Protein AF-A0A6I1JEE8-F1 (afdb_monomer_lite)

pLDDT: mean 91.89, std 8.83, range [59.94, 98.19]

Radius of gyration: 15.72 Å; chains: 1; bounding box: 28×18×43 Å

Sequence (49 aa):
MPARYWGDLKTTDFDRLDPATTVAVLPLAAIEQHGPHLPVSTDTSIDRT

Foldseek 3Di:
DPDDDPVVDDPVNCVVDDPVPDDDDDQDFFQDDPPPPDHSCVRVVVSVD

Secondary structure (DSSP, 8-state):
-----GGG--GGGGGGS-TTT--------------TTS-TTHHHHHHT-

Structure (mmCIF, N/CA/C/O backbone):
data_AF-A0A6I1JEE8-F1
#
_entry.id   AF-A0A6I1JEE8-F1
#
loop_
_atom_site.group_PDB
_atom_site.id
_atom_site.type_symbol
_atom_site.label_atom_id
_atom_site.label_alt_id
_atom_site.label_comp_id
_atom_site.label_asym_id
_atom_site.label_entity_id
_atom_site.label_seq_id
_atom_site.pdbx_PDB_ins_code
_atom_site.Cartn_x
_atom_site.Cartn_y
_atom_site.Cartn_z
_atom_site.occupancy
_atom_site.B_iso_or_equiv
_atom_site.auth_seq_id
_atom_site.auth_comp_id
_atom_site.auth_asym_id
_atom_site.auth_atom_id
_atom_site.pdbx_PDB_model_num
ATOM 1 N N . MET A 1 1 ? -16.368 2.041 7.506 1.00 59.94 1 MET A N 1
ATOM 2 C CA . MET A 1 1 ? -15.475 3.211 7.665 1.00 59.94 1 MET A CA 1
ATOM 3 C C . MET A 1 1 ? -14.642 3.334 6.401 1.00 59.94 1 MET A C 1
ATOM 5 O O . MET A 1 1 ? -14.314 2.286 5.856 1.00 59.94 1 MET A O 1
ATOM 9 N N . PRO A 1 2 ? -14.337 4.543 5.902 1.00 73.94 2 PRO A N 1
ATOM 10 C CA . PRO A 1 2 ? -13.376 4.681 4.810 1.00 73.94 2 PRO A CA 1
ATOM 11 C C . PRO A 1 2 ? -12.016 4.113 5.241 1.00 73.94 2 PRO A C 1
ATOM 13 O O . PRO A 1 2 ? -11.664 4.203 6.422 1.00 73.94 2 PRO A O 1
ATOM 16 N N . ALA A 1 3 ? -11.288 3.510 4.298 1.00 71.31 3 ALA A N 1
ATOM 17 C CA . ALA A 1 3 ? -9.914 3.075 4.523 1.00 71.31 3 ALA A CA 1
ATOM 18 C C . ALA A 1 3 ? -9.056 4.277 4.956 1.00 71.31 3 ALA A C 1
ATOM 20 O O . ALA A 1 3 ? -9.267 5.398 4.491 1.00 71.31 3 ALA A O 1
ATOM 21 N N . ARG A 1 4 ? -8.127 4.046 5.886 1.00 84.50 4 ARG A N 1
ATOM 22 C CA . ARG A 1 4 ? -7.203 5.058 6.413 1.00 84.50 4 ARG A CA 1
ATOM 23 C C . ARG A 1 4 ? -5.783 4.602 6.118 1.00 84.50 4 ARG A C 1
ATOM 25 O O . ARG A 1 4 ? -5.490 3.423 6.312 1.00 84.50 4 ARG A O 1
ATOM 32 N N . TYR A 1 5 ? -4.906 5.511 5.704 1.00 89.69 5 TYR A N 1
ATOM 33 C CA . TYR A 1 5 ? -3.490 5.1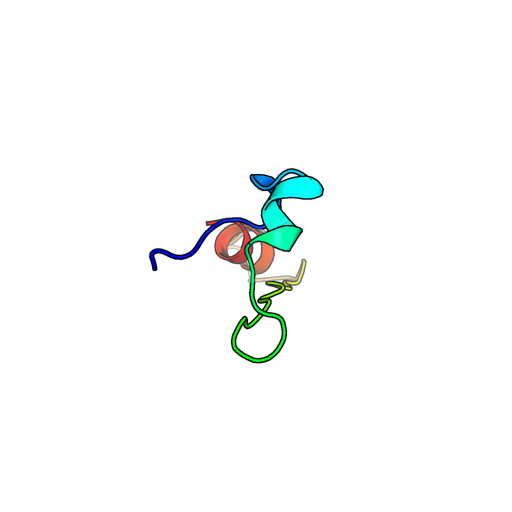83 5.602 1.00 89.69 5 TYR A CA 1
ATOM 34 C C . TYR A 1 5 ? -2.895 5.072 7.004 1.00 89.69 5 TYR A C 1
ATOM 36 O O . TYR A 1 5 ? -3.051 5.967 7.833 1.00 89.69 5 TYR A O 1
ATOM 44 N N . TRP A 1 6 ? -2.207 3.961 7.272 1.00 91.31 6 TRP A N 1
ATOM 45 C CA . TRP A 1 6 ? -1.591 3.688 8.574 1.00 91.31 6 TRP A CA 1
ATOM 46 C C . TRP A 1 6 ? -0.648 4.817 9.017 1.00 91.31 6 TRP A C 1
ATOM 48 O O . TRP A 1 6 ? -0.607 5.158 10.194 1.00 91.31 6 TRP A O 1
ATOM 58 N N . GLY A 1 7 ? 0.073 5.425 8.066 1.00 91.50 7 GLY A N 1
ATOM 59 C CA . GLY A 1 7 ? 1.011 6.526 8.312 1.00 91.50 7 GLY A CA 1
ATOM 60 C C . GLY A 1 7 ? 0.368 7.854 8.727 1.00 91.50 7 GLY A C 1
ATOM 61 O O . GLY A 1 7 ? 1.065 8.700 9.280 1.00 91.50 7 GLY A O 1
ATOM 62 N N . ASP A 1 8 ? -0.940 8.024 8.521 1.00 93.19 8 ASP A N 1
ATOM 63 C CA . ASP A 1 8 ? -1.671 9.230 8.934 1.00 93.19 8 ASP A CA 1
ATOM 64 C C . ASP A 1 8 ? -2.175 9.145 10.388 1.00 93.19 8 ASP A C 1
ATOM 66 O O . ASP A 1 8 ? -2.690 10.125 10.932 1.00 93.19 8 ASP A O 1
ATOM 70 N N . LEU A 1 9 ? -2.058 7.974 11.025 1.00 93.88 9 LEU A N 1
ATOM 71 C CA . LEU A 1 9 ? -2.515 7.729 12.391 1.00 93.88 9 LEU A CA 1
ATOM 72 C C . LEU A 1 9 ? -1.413 8.039 13.407 1.00 93.88 9 LEU A C 1
ATOM 74 O O . LEU A 1 9 ? -0.272 7.592 13.287 1.00 93.88 9 LEU A O 1
ATOM 78 N N . LYS A 1 10 ? -1.774 8.749 14.477 1.00 95.25 10 LYS A N 1
ATOM 79 C CA . LYS A 1 10 ? -0.938 8.857 15.678 1.00 95.25 10 LYS A CA 1
ATOM 80 C C . LYS A 1 10 ? -1.044 7.567 16.482 1.00 95.25 10 LYS A C 1
ATOM 82 O O . LYS A 1 10 ? -2.043 6.860 16.404 1.00 95.25 10 LYS A O 1
ATOM 87 N N . THR A 1 11 ? -0.078 7.317 17.364 1.00 95.69 11 THR A N 1
ATOM 88 C CA . THR A 1 11 ? -0.112 6.172 18.291 1.00 95.69 11 THR A CA 1
ATOM 89 C C . THR A 1 11 ? -1.444 6.057 19.046 1.00 95.69 11 THR A C 1
ATOM 91 O O . THR A 1 11 ? -1.994 4.970 19.144 1.00 95.69 11 THR A O 1
ATOM 94 N N . THR A 1 12 ? -2.013 7.175 19.505 1.00 96.75 12 THR A N 1
ATOM 95 C CA . THR A 1 12 ? -3.294 7.207 20.241 1.00 96.75 12 THR A CA 1
ATOM 96 C C . THR A 1 12 ? -4.528 6.976 19.368 1.00 96.75 12 THR A C 1
ATOM 98 O O . THR A 1 12 ? -5.622 6.764 19.884 1.00 96.75 12 THR A O 1
ATOM 101 N N . ASP A 1 13 ? -4.405 7.068 18.043 1.00 93.88 13 ASP A N 1
ATOM 102 C CA . ASP A 1 13 ? -5.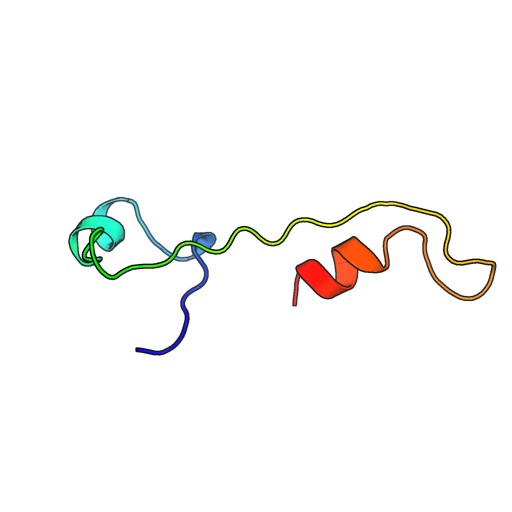528 6.780 17.149 1.00 93.88 13 ASP A CA 1
ATOM 103 C C . ASP A 1 13 ? -5.777 5.268 17.040 1.00 93.88 13 ASP A C 1
ATOM 105 O O . ASP A 1 13 ? -6.911 4.857 16.789 1.00 93.88 13 ASP A O 1
ATOM 109 N N . PHE A 1 14 ? -4.759 4.441 17.313 1.00 92.75 14 PHE A N 1
ATOM 110 C CA . PHE A 1 14 ? -4.884 2.982 17.354 1.00 92.75 14 PHE A CA 1
ATOM 111 C C . PHE A 1 14 ? -5.770 2.489 18.504 1.00 92.75 14 PHE A C 1
ATOM 113 O O . PHE A 1 14 ? -6.419 1.461 18.345 1.00 92.75 14 PHE A O 1
ATOM 120 N N . ASP A 1 15 ? -5.906 3.251 19.595 1.00 94.81 15 ASP A N 1
ATOM 121 C CA . ASP A 1 15 ? -6.811 2.919 20.712 1.00 94.81 15 ASP A CA 1
ATOM 122 C C . ASP A 1 15 ? -8.290 2.868 20.283 1.00 94.81 15 ASP A C 1
ATOM 124 O O . ASP A 1 15 ? -9.135 2.297 20.971 1.00 94.81 15 ASP A O 1
ATOM 128 N N . ARG A 1 16 ? -8.624 3.494 19.145 1.00 91.88 16 ARG A N 1
ATOM 129 C CA . ARG A 1 16 ? -9.975 3.506 18.567 1.00 91.88 16 ARG A CA 1
ATOM 130 C C . ARG A 1 16 ? -10.218 2.380 17.564 1.00 91.88 16 ARG A C 1
ATOM 132 O O . ARG A 1 16 ? -11.340 2.261 17.070 1.00 91.88 16 ARG A O 1
ATOM 139 N N . LEU A 1 17 ? -9.191 1.605 17.218 1.00 92.06 17 LEU A N 1
ATOM 140 C CA . LEU A 1 17 ? -9.302 0.468 16.312 1.00 92.06 17 LEU A CA 1
ATOM 141 C C . LEU A 1 17 ? -9.528 -0.797 17.134 1.00 92.06 17 LEU A C 1
ATOM 143 O O . LEU A 1 17 ? -8.759 -1.095 18.041 1.00 92.06 17 LEU A O 1
ATOM 147 N N . ASP A 1 18 ? -10.577 -1.550 16.810 1.00 93.88 18 ASP A N 1
ATOM 148 C CA . ASP A 1 18 ? -10.817 -2.854 17.426 1.00 93.88 18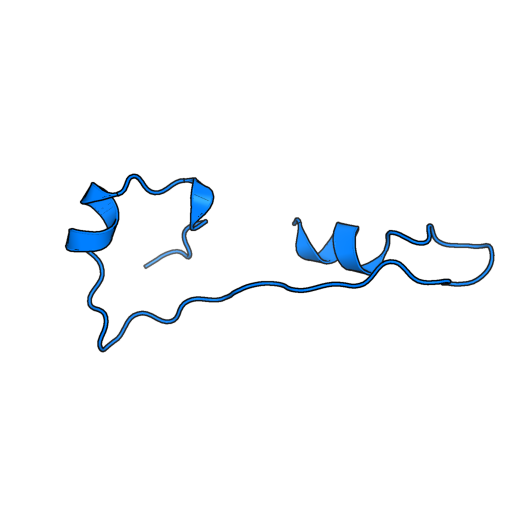 ASP A CA 1
ATOM 149 C C . ASP A 1 18 ? -9.909 -3.907 16.766 1.00 93.88 18 ASP A C 1
ATOM 151 O O . ASP A 1 18 ? -10.112 -4.211 15.585 1.00 93.88 18 ASP A O 1
ATOM 155 N N . PRO A 1 19 ? -8.931 -4.498 17.478 1.00 92.44 19 PRO A N 1
ATOM 156 C CA . PRO A 1 19 ? -8.006 -5.465 16.891 1.00 92.44 19 PRO A CA 1
ATOM 157 C C . PRO A 1 19 ? -8.684 -6.753 16.416 1.00 92.44 19 PRO A C 1
ATOM 159 O O . PRO A 1 19 ? -8.132 -7.447 15.568 1.00 92.44 19 PRO A O 1
ATOM 162 N N . ALA A 1 20 ? -9.864 -7.091 16.950 1.00 96.31 20 ALA A N 1
ATOM 163 C CA . ALA A 1 20 ? -10.580 -8.305 16.567 1.00 96.31 20 ALA A CA 1
ATOM 164 C C . ALA A 1 20 ? -11.271 -8.178 15.201 1.00 96.31 20 ALA A C 1
ATOM 166 O O . ALA A 1 20 ? -11.545 -9.186 14.550 1.00 96.31 20 ALA A O 1
ATOM 167 N N . THR A 1 21 ? -11.561 -6.951 14.765 1.00 94.56 21 THR A N 1
ATOM 168 C CA . THR A 1 21 ? -12.302 -6.678 13.525 1.00 94.56 21 THR A CA 1
ATOM 169 C C . THR A 1 21 ? -11.525 -5.818 12.528 1.00 94.56 21 THR A C 1
ATOM 171 O O . THR A 1 21 ? -11.912 -5.721 11.362 1.00 94.56 21 THR A O 1
ATOM 174 N N . THR A 1 22 ? -10.408 -5.221 12.949 1.00 93.06 22 THR A N 1
ATOM 175 C CA . THR A 1 22 ? -9.525 -4.423 12.092 1.00 93.06 22 THR A CA 1
ATOM 176 C C . THR A 1 22 ? -8.571 -5.319 11.306 1.00 93.06 22 THR A C 1
ATOM 178 O O . THR A 1 22 ? -7.865 -6.145 11.877 1.00 93.06 22 THR A O 1
ATOM 181 N N . VAL A 1 23 ? -8.485 -5.097 9.993 1.00 92.94 23 VAL A N 1
ATOM 182 C CA . VAL A 1 23 ? -7.498 -5.742 9.116 1.00 92.94 23 VAL A CA 1
ATOM 183 C C . VAL A 1 23 ? -6.422 -4.728 8.739 1.00 92.94 23 VAL A C 1
ATOM 185 O O . VAL A 1 23 ? -6.727 -3.682 8.166 1.00 92.94 23 VAL A O 1
ATOM 188 N N . ALA A 1 24 ? -5.164 -5.046 9.044 1.00 92.75 24 ALA A N 1
ATOM 189 C CA . ALA A 1 24 ? -4.014 -4.289 8.564 1.00 92.75 24 ALA A CA 1
ATOM 190 C C . ALA A 1 24 ? -3.590 -4.808 7.183 1.00 92.75 24 ALA A C 1
ATOM 192 O O . ALA A 1 24 ? -3.422 -6.013 6.998 1.00 92.75 24 ALA A O 1
ATOM 193 N N . VAL A 1 25 ? -3.394 -3.900 6.229 1.00 91.69 25 VAL A N 1
ATOM 194 C CA . VAL A 1 25 ? -2.850 -4.216 4.904 1.00 91.69 25 VAL A CA 1
ATOM 195 C C . VAL A 1 25 ? -1.470 -3.582 4.807 1.00 91.69 25 VAL A C 1
ATOM 197 O O . VAL A 1 25 ? -1.336 -2.376 5.008 1.00 91.69 25 VAL A O 1
ATOM 200 N N . LEU A 1 26 ? -0.459 -4.399 4.512 1.00 92.94 26 LEU A N 1
ATOM 201 C CA . LEU A 1 26 ? 0.882 -3.949 4.151 1.00 92.94 26 LEU A CA 1
ATOM 202 C C . LEU A 1 26 ? 1.083 -4.236 2.661 1.00 92.94 26 LEU A C 1
ATOM 204 O O . LEU A 1 26 ? 1.344 -5.389 2.310 1.00 92.94 26 LEU A O 1
ATOM 208 N N . PRO A 1 27 ? 0.927 -3.223 1.797 1.00 91.56 27 PRO A N 1
ATOM 209 C CA . PRO A 1 27 ? 1.335 -3.332 0.408 1.00 91.56 27 PRO A CA 1
ATOM 210 C C . PRO A 1 27 ? 2.847 -3.625 0.347 1.00 91.56 27 PRO A C 1
ATOM 212 O O . PRO A 1 27 ? 3.629 -3.088 1.140 1.00 91.56 27 PRO A O 1
ATOM 215 N N . LEU A 1 28 ? 3.233 -4.580 -0.497 1.00 95.12 28 LEU A N 1
ATOM 216 C CA . LEU A 1 28 ? 4.616 -5.007 -0.686 1.00 95.12 28 LEU A CA 1
A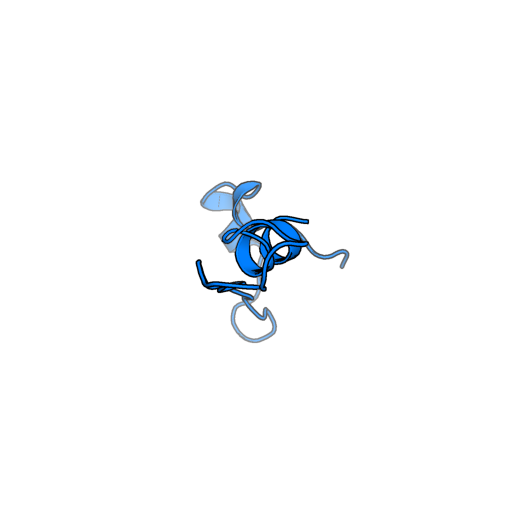TOM 217 C C . LEU A 1 28 ? 4.851 -5.223 -2.174 1.00 95.12 28 LEU A C 1
ATOM 219 O O . LEU A 1 28 ? 4.145 -5.998 -2.819 1.00 95.12 28 LEU A O 1
ATOM 223 N N . ALA A 1 29 ? 5.901 -4.590 -2.680 1.00 96.69 29 ALA A N 1
ATOM 224 C CA . ALA A 1 29 ? 6.232 -4.584 -4.091 1.00 96.69 29 ALA A CA 1
ATOM 225 C C . ALA A 1 29 ? 7.715 -4.859 -4.347 1.00 96.69 29 ALA A C 1
ATOM 227 O O . ALA A 1 29 ? 8.543 -4.842 -3.430 1.00 96.69 29 ALA A O 1
ATOM 228 N N . ALA A 1 30 ? 8.045 -5.101 -5.616 1.00 97.31 30 ALA A N 1
ATOM 229 C CA . ALA A 1 30 ? 9.400 -5.357 -6.074 1.00 97.31 30 ALA A CA 1
ATOM 230 C C . ALA A 1 30 ? 10.021 -4.153 -6.807 1.00 97.31 30 ALA A C 1
ATOM 232 O O . ALA A 1 30 ? 9.364 -3.161 -7.149 1.00 97.31 30 ALA A O 1
ATOM 233 N N . ILE A 1 31 ? 11.333 -4.268 -7.027 1.00 97.50 31 ILE A N 1
ATOM 234 C CA . ILE A 1 31 ? 12.093 -3.491 -8.004 1.00 97.50 31 ILE A CA 1
ATOM 235 C C . ILE A 1 31 ? 12.691 -4.503 -8.979 1.00 97.50 31 ILE A C 1
ATOM 237 O O . ILE A 1 31 ? 13.638 -5.210 -8.631 1.00 97.50 31 ILE A O 1
ATOM 241 N N . GLU A 1 32 ? 12.130 -4.598 -10.180 1.00 98.19 32 GLU A N 1
ATOM 242 C CA . GLU A 1 32 ? 12.505 -5.633 -11.145 1.00 98.19 32 GLU A CA 1
ATOM 243 C C . GLU A 1 32 ? 12.326 -5.207 -12.605 1.00 98.19 32 GLU A C 1
ATOM 245 O O . GLU A 1 32 ? 11.660 -4.220 -12.918 1.00 98.19 32 GLU A O 1
ATOM 250 N N . GLN A 1 33 ? 12.966 -5.932 -13.527 1.00 98.06 33 GLN A N 1
ATOM 251 C CA . GLN A 1 33 ? 12.965 -5.563 -14.942 1.00 98.06 33 GLN A CA 1
ATOM 252 C C . GLN A 1 33 ? 11.586 -5.781 -15.575 1.00 98.06 33 GLN A C 1
ATOM 254 O O . GLN A 1 33 ? 11.015 -6.863 -15.483 1.00 98.06 33 GLN A O 1
ATOM 259 N N . HIS A 1 34 ? 11.115 -4.775 -16.308 1.00 97.94 34 HIS A N 1
ATOM 260 C CA . HIS A 1 34 ? 9.831 -4.784 -17.012 1.00 97.94 34 HIS A CA 1
ATOM 261 C C . HIS A 1 34 ? 10.003 -4.580 -18.532 1.00 97.94 34 HIS A C 1
ATOM 263 O O . HIS A 1 34 ? 9.110 -4.102 -19.224 1.00 97.94 34 HIS A O 1
ATOM 269 N N . GLY A 1 35 ? 11.167 -4.931 -19.091 1.00 97.69 35 GLY A N 1
ATOM 270 C CA . GLY A 1 35 ? 11.516 -4.635 -20.482 1.00 97.69 35 GLY A CA 1
ATOM 271 C C . GLY A 1 35 ? 11.770 -3.137 -20.734 1.00 97.69 35 GLY A C 1
ATOM 272 O O . GLY A 1 35 ? 11.781 -2.336 -19.804 1.00 97.69 35 GLY A O 1
ATOM 273 N N . PRO A 1 36 ? 11.982 -2.717 -21.996 1.00 97.50 36 PRO A N 1
ATOM 274 C CA . PRO A 1 36 ? 12.458 -1.363 -22.311 1.00 97.50 36 PRO A CA 1
ATOM 275 C C . PRO A 1 36 ? 11.385 -0.265 -22.218 1.00 97.50 36 PRO A C 1
ATOM 277 O O . PRO A 1 36 ? 11.673 0.890 -22.513 1.00 97.50 36 PRO A O 1
ATOM 280 N N . HIS A 1 37 ? 10.145 -0.614 -21.875 1.00 97.25 37 HIS A N 1
ATOM 281 C CA . HIS A 1 37 ? 8.991 0.284 -21.950 1.00 97.25 37 HIS A CA 1
ATOM 282 C C . HIS A 1 37 ? 8.515 0.780 -20.580 1.00 97.25 37 HIS A C 1
ATOM 284 O O . HIS A 1 37 ? 7.714 1.711 -20.528 1.00 97.25 37 HIS A O 1
ATOM 290 N N . LEU A 1 38 ? 9.008 0.191 -19.486 1.00 98.19 38 LEU A N 1
ATOM 291 C CA . LEU A 1 38 ? 8.623 0.557 -18.127 1.00 98.19 38 LEU A CA 1
ATOM 292 C C . LEU A 1 38 ? 9.843 0.638 -17.196 1.00 98.19 38 LEU A C 1
ATOM 294 O O . LEU A 1 38 ? 10.800 -0.123 -17.363 1.00 98.19 38 LEU A O 1
ATOM 298 N N . PRO A 1 39 ? 9.830 1.541 -16.198 1.00 97.94 39 PRO A N 1
ATOM 299 C CA . PRO A 1 39 ? 10.867 1.592 -15.175 1.00 97.94 39 PRO A CA 1
ATOM 300 C C . PRO A 1 39 ? 10.900 0.323 -14.322 1.00 97.94 39 PRO A C 1
ATOM 302 O O . PRO A 1 39 ? 9.872 -0.307 -14.068 1.00 97.94 39 PRO A O 1
ATOM 305 N N . VAL A 1 40 ? 12.068 0.020 -13.752 1.00 98.19 40 VAL A N 1
ATOM 306 C CA . VAL A 1 40 ? 12.208 -1.087 -12.789 1.00 98.19 40 VAL A CA 1
ATOM 307 C C . VAL A 1 40 ? 11.406 -0.886 -11.497 1.00 98.19 40 VAL A C 1
ATOM 309 O O . VAL A 1 40 ? 11.238 -1.816 -10.723 1.00 98.19 40 VAL A O 1
ATOM 312 N N . SER A 1 41 ? 10.905 0.326 -11.248 1.00 97.75 41 SER A N 1
ATOM 313 C CA . SER A 1 41 ? 10.107 0.664 -10.069 1.00 97.75 41 SER A CA 1
ATOM 314 C C . SER A 1 41 ? 8.607 0.429 -10.237 1.00 97.75 41 SER A C 1
ATOM 316 O O . SER A 1 41 ? 7.859 0.868 -9.370 1.00 97.75 41 SER A O 1
ATOM 318 N N . THR A 1 42 ? 8.162 -0.183 -11.340 1.00 97.38 42 THR A N 1
ATOM 319 C CA . THR A 1 42 ? 6.737 -0.268 -11.708 1.00 97.38 42 THR A CA 1
ATOM 320 C C . THR A 1 42 ? 5.867 -0.783 -10.563 1.00 97.38 42 THR A C 1
ATOM 322 O O . THR A 1 42 ? 4.945 -0.075 -10.158 1.00 97.38 42 THR A O 1
ATOM 325 N N . ASP A 1 43 ? 6.206 -1.931 -9.972 1.00 97.25 43 ASP A N 1
ATOM 326 C CA . ASP A 1 43 ? 5.418 -2.502 -8.873 1.00 97.25 43 ASP A CA 1
ATOM 327 C C . ASP A 1 43 ? 5.351 -1.548 -7.681 1.00 97.25 43 ASP A C 1
ATOM 329 O O . ASP A 1 43 ? 4.275 -1.261 -7.167 1.00 97.25 43 ASP A O 1
ATOM 333 N N . THR A 1 44 ? 6.495 -0.979 -7.284 1.00 95.94 44 THR A N 1
ATOM 334 C CA . THR A 1 44 ? 6.569 -0.030 -6.161 1.00 95.94 44 THR A CA 1
ATOM 335 C C . THR A 1 44 ? 5.814 1.274 -6.447 1.00 95.94 44 THR A C 1
ATOM 337 O O . THR A 1 44 ? 5.349 1.939 -5.524 1.00 95.94 44 THR A O 1
ATOM 340 N N . SER A 1 45 ? 5.701 1.688 -7.710 1.00 95.50 45 SER A N 1
ATOM 341 C CA . SER A 1 45 ? 4.937 2.876 -8.098 1.00 95.50 45 SER A CA 1
ATOM 342 C C . SER A 1 45 ? 3.429 2.651 -7.987 1.00 95.50 45 SER A C 1
ATOM 344 O O . SER A 1 45 ? 2.734 3.566 -7.558 1.00 95.50 45 SER A O 1
ATOM 346 N N . ILE A 1 46 ? 2.942 1.453 -8.326 1.00 93.88 46 ILE A N 1
ATOM 347 C CA . ILE A 1 46 ? 1.531 1.060 -8.166 1.00 93.88 46 ILE A CA 1
ATOM 348 C C . ILE A 1 46 ? 1.187 0.881 -6.683 1.00 93.88 46 ILE A C 1
ATOM 350 O O . ILE A 1 46 ? 0.132 1.307 -6.230 1.00 93.88 46 ILE A O 1
ATOM 354 N N . ASP A 1 47 ? 2.102 0.299 -5.912 1.00 89.38 47 ASP A N 1
ATOM 355 C CA . ASP A 1 47 ? 1.942 0.036 -4.477 1.00 89.38 47 ASP A CA 1
ATOM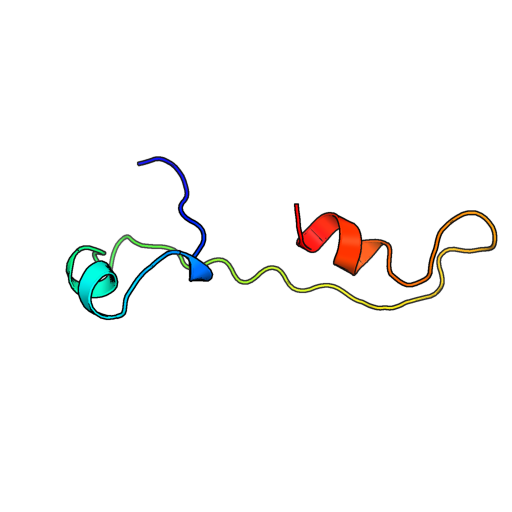 356 C C . ASP A 1 47 ? 1.742 1.309 -3.629 1.00 89.38 47 ASP A C 1
ATOM 358 O O . ASP A 1 47 ? 1.154 1.271 -2.550 1.00 89.38 47 ASP A O 1
ATOM 362 N N . ARG A 1 48 ? 2.238 2.456 -4.115 1.00 72.38 48 ARG A N 1
ATOM 363 C CA . ARG A 1 48 ? 2.228 3.748 -3.405 1.00 72.38 48 ARG A CA 1
ATOM 364 C C . ARG A 1 48 ? 0.994 4.621 -3.659 1.00 72.38 48 ARG A C 1
ATOM 366 O O . ARG A 1 48 ? 0.901 5.675 -3.026 1.00 72.38 48 ARG A O 1
ATOM 373 N N . THR A 1 49 ? 0.108 4.243 -4.580 1.00 60.88 49 THR A N 1
ATOM 374 C CA . THR A 1 49 ? -1.138 4.970 -4.905 1.00 60.88 49 THR A CA 1
ATOM 375 C C . THR A 1 49 ? -2.341 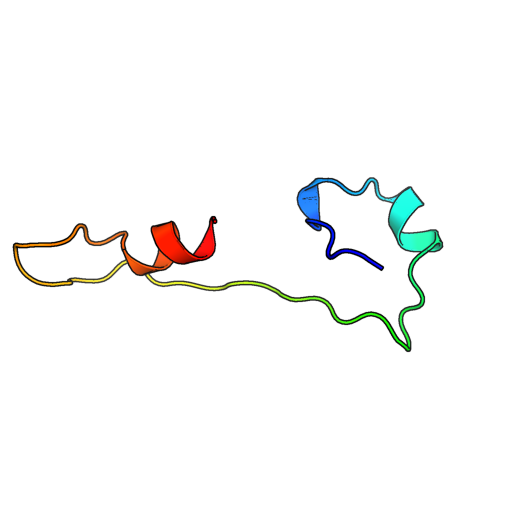4.334 -4.229 1.00 60.88 49 THR A C 1
ATOM 377 O O . THR A 1 49 ? -3.074 5.061 -3.519 1.00 60.88 49 THR A O 1
#